Protein AF-A0A1Z9WFJ4-F1 (afdb_monomer_lite)

Secondary structure (DSSP, 8-state):
------------------PPPP---PPPEEEEETTTEEEEEEEESB-GGGTTT--EEEE-----GGGG------

Sequence (74 aa):
MQDTGSYARFKTGKMTQDKRVIQEALSARSAIDGAGVRLKRVYGGRDLDRFDPFLMLDEFGSFDVANYHSRKLV

pLDDT: mean 74.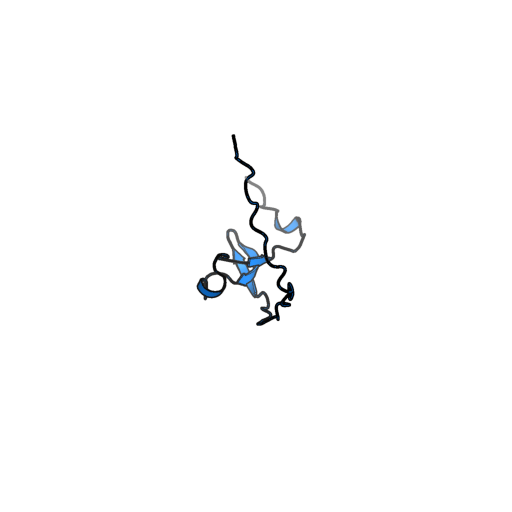75, std 18.25, range [40.41, 94.0]

Structure (mmCIF, N/CA/C/O backbone):
data_AF-A0A1Z9WFJ4-F1
#
_entry.id   AF-A0A1Z9WFJ4-F1
#
loop_
_atom_site.group_PDB
_atom_site.id
_atom_site.type_symbol
_atom_site.label_atom_id
_atom_site.label_alt_id
_atom_site.label_comp_id
_atom_site.label_asym_id
_atom_site.label_entity_id
_atom_site.label_seq_id
_atom_site.pdbx_PDB_ins_code
_atom_site.Cartn_x
_atom_site.Cartn_y
_atom_site.Cartn_z
_atom_site.occupancy
_atom_site.B_iso_or_equiv
_atom_site.auth_seq_id
_atom_site.auth_comp_id
_atom_site.auth_asym_id
_atom_site.auth_atom_id
_atom_site.pdbx_PDB_model_num
ATOM 1 N N . MET A 1 1 ? -33.854 47.502 21.395 1.00 47.28 1 MET A N 1
ATOM 2 C CA . MET A 1 1 ? -32.826 46.866 20.547 1.00 47.28 1 MET A CA 1
ATOM 3 C C . MET A 1 1 ? -32.064 45.878 21.410 1.00 47.28 1 MET A C 1
ATOM 5 O O . MET A 1 1 ? -31.229 46.290 22.201 1.00 47.28 1 MET A O 1
ATOM 9 N N . GLN A 1 2 ? -32.456 44.608 21.351 1.00 44.38 2 GLN A N 1
ATOM 10 C CA . GLN A 1 2 ? -31.786 43.493 22.015 1.00 44.38 2 GLN A CA 1
ATOM 11 C C . GLN A 1 2 ? -31.362 42.545 20.900 1.00 44.38 2 GLN A C 1
ATOM 13 O O . GLN A 1 2 ? -32.229 42.005 20.223 1.00 44.38 2 GLN A O 1
ATOM 18 N N . ASP A 1 3 ? -30.061 42.388 20.693 1.00 49.34 3 ASP A N 1
ATOM 19 C CA . ASP A 1 3 ? -29.525 41.196 20.045 1.00 49.34 3 ASP A CA 1
ATOM 20 C C . ASP A 1 3 ? -28.114 40.941 20.584 1.00 49.34 3 ASP A C 1
ATOM 22 O O . ASP A 1 3 ? -27.109 41.402 20.050 1.00 49.34 3 ASP A O 1
ATOM 26 N N . THR A 1 4 ? -28.043 40.288 21.742 1.00 51.22 4 THR A N 1
ATOM 27 C CA . THR A 1 4 ? -26.792 39.720 22.251 1.00 51.22 4 THR A CA 1
ATOM 28 C C . THR A 1 4 ? -26.867 38.220 22.032 1.00 51.22 4 THR A C 1
ATOM 30 O O . THR A 1 4 ? -27.406 37.493 22.868 1.00 51.22 4 THR A O 1
ATOM 33 N N . GLY A 1 5 ? -26.363 37.785 20.876 1.00 46.88 5 GLY A N 1
ATOM 34 C CA . GLY A 1 5 ? -26.281 36.388 20.471 1.00 46.88 5 GLY A CA 1
ATOM 35 C C . GLY A 1 5 ? -25.696 35.512 21.575 1.00 46.88 5 GLY A C 1
ATOM 36 O O . GLY A 1 5 ? -24.553 35.682 22.008 1.00 46.88 5 GLY A O 1
ATOM 37 N N . SER A 1 6 ? -26.499 34.563 22.048 1.00 48.56 6 SER A N 1
ATOM 38 C CA . SER A 1 6 ? -26.086 33.577 23.033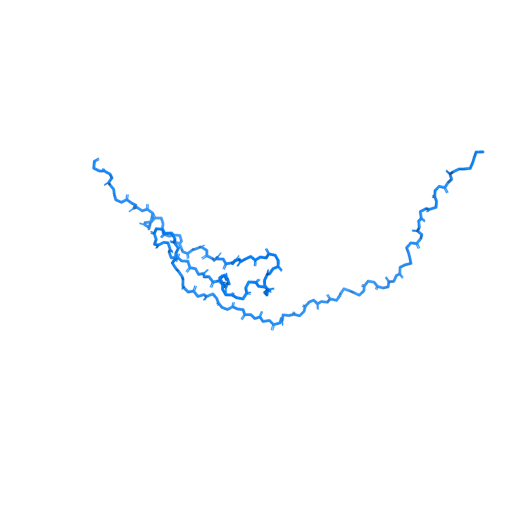 1.00 48.56 6 SER A CA 1
ATOM 39 C C . SER A 1 6 ? -25.181 32.545 22.364 1.00 48.56 6 SER A C 1
ATOM 41 O O . SER A 1 6 ? -25.657 31.565 21.788 1.00 48.56 6 SER A O 1
ATOM 43 N N . TYR A 1 7 ? -23.867 32.749 22.439 1.00 53.84 7 TYR A N 1
ATOM 44 C CA . TYR A 1 7 ? -22.908 31.692 22.134 1.00 53.84 7 TYR A CA 1
ATOM 45 C C . TYR A 1 7 ? -23.192 30.507 23.060 1.00 53.84 7 TYR A C 1
ATOM 47 O O . TYR A 1 7 ? -23.121 30.618 24.288 1.00 53.84 7 TYR A O 1
ATOM 55 N N . ALA A 1 8 ? -23.595 29.389 22.456 1.00 56.91 8 ALA A N 1
ATOM 56 C CA . ALA A 1 8 ? -23.953 28.174 23.161 1.00 56.91 8 ALA A CA 1
ATOM 57 C C . ALA A 1 8 ? -22.800 27.761 24.084 1.00 56.91 8 ALA A C 1
ATOM 59 O O . ALA A 1 8 ? -21.670 27.533 23.653 1.00 56.91 8 ALA A O 1
ATOM 60 N N . ARG A 1 9 ? -23.091 27.688 25.383 1.00 59.12 9 ARG A N 1
ATOM 61 C CA . ARG A 1 9 ? -22.151 27.223 26.397 1.00 59.12 9 ARG A CA 1
ATOM 62 C C . ARG A 1 9 ? -21.937 25.726 26.188 1.00 59.12 9 ARG A C 1
ATOM 64 O O . ARG A 1 9 ? -22.704 24.915 26.707 1.00 59.12 9 ARG A O 1
ATOM 71 N N . PHE A 1 10 ? -20.906 25.359 25.433 1.00 63.56 10 PHE A N 1
ATOM 72 C CA . PHE A 1 10 ? -20.459 23.974 25.350 1.00 63.56 10 PHE A CA 1
ATOM 73 C C . PHE A 1 10 ? -20.106 23.505 26.765 1.00 63.56 10 PHE A C 1
ATOM 75 O O . PHE A 1 10 ? -19.273 24.094 27.455 1.00 63.56 10 PHE A O 1
ATOM 82 N N . LYS A 1 11 ? -20.810 22.478 27.243 1.00 64.69 11 LYS A N 1
ATOM 83 C CA . LYS A 1 11 ? -20.470 21.803 28.494 1.00 64.69 11 LYS A CA 1
ATOM 84 C C . LYS A 1 11 ? -19.101 21.159 28.276 1.00 64.69 11 LYS A C 1
ATOM 86 O O . LYS A 1 11 ? -18.982 20.283 27.425 1.00 64.69 11 LYS A O 1
ATOM 91 N N . THR A 1 12 ? -18.087 21.580 29.031 1.00 62.34 12 THR A N 1
ATOM 92 C CA . THR A 1 12 ? -16.804 20.870 29.134 1.00 62.34 12 THR A CA 1
ATOM 93 C C . THR A 1 12 ? -17.066 19.480 29.713 1.00 62.34 12 THR A C 1
ATOM 95 O O . THR A 1 12 ? -17.051 19.275 30.924 1.00 62.34 12 THR A O 1
ATOM 98 N N . GLY A 1 13 ? -17.378 18.522 28.843 1.00 59.72 13 GLY A N 1
ATOM 99 C CA . GLY A 1 13 ? -17.155 17.112 29.117 1.00 59.72 13 GLY A CA 1
ATOM 100 C C . GLY A 1 13 ? -15.651 16.862 29.093 1.00 59.72 13 GLY A C 1
ATOM 101 O O . GLY A 1 13 ? -14.933 17.482 28.307 1.00 59.72 13 GLY A O 1
ATOM 102 N N . LYS A 1 14 ? -15.152 15.989 29.973 1.00 59.97 14 LYS A N 1
ATOM 103 C CA . LYS A 1 14 ? -13.761 15.526 29.906 1.00 59.97 14 LYS A CA 1
ATOM 104 C C . LYS A 1 14 ? -13.483 15.025 28.487 1.00 59.97 14 LYS A C 1
ATOM 106 O O . LYS A 1 14 ? -14.096 14.056 28.057 1.00 59.97 14 LYS A O 1
ATOM 111 N N . MET A 1 15 ? -12.549 15.665 27.791 1.00 65.00 15 MET A N 1
ATOM 112 C CA . MET A 1 15 ? -11.985 15.128 26.559 1.00 65.00 15 MET A CA 1
ATOM 113 C C . MET A 1 15 ? -11.071 13.959 26.921 1.00 65.00 15 MET A C 1
ATOM 115 O O . MET A 1 15 ? -9.879 14.140 27.159 1.00 65.00 15 MET A O 1
ATOM 119 N N . THR A 1 16 ? -11.633 12.759 27.039 1.00 65.75 16 THR A N 1
ATOM 120 C CA . THR A 1 16 ? -10.831 11.538 27.071 1.00 65.75 16 THR A CA 1
ATOM 121 C C . THR A 1 16 ? -10.265 11.342 25.672 1.00 65.75 16 THR A C 1
ATOM 123 O O . THR A 1 16 ? -10.992 11.087 24.716 1.00 65.75 16 THR A O 1
ATOM 126 N N . GLN A 1 17 ? -8.959 11.568 25.521 1.00 70.44 17 GLN A N 1
ATOM 127 C CA . GLN A 1 17 ? -8.268 11.281 24.273 1.00 70.44 17 GLN A CA 1
ATOM 128 C C . GLN A 1 17 ? -8.116 9.764 24.167 1.00 70.44 17 GLN A C 1
ATOM 130 O O . GLN A 1 17 ? -7.138 9.188 24.643 1.00 70.44 17 GLN A O 1
ATOM 135 N N . ASP A 1 18 ? -9.120 9.118 23.582 1.00 80.12 18 ASP A N 1
ATOM 136 C CA . ASP A 1 18 ? -9.104 7.680 23.356 1.00 80.12 18 ASP A CA 1
ATOM 137 C C . ASP A 1 18 ? -7.962 7.343 22.393 1.00 80.12 18 ASP A C 1
ATOM 139 O O . ASP A 1 18 ? -7.951 7.703 21.210 1.00 80.12 18 ASP A O 1
ATOM 143 N N . LYS A 1 19 ? -6.929 6.693 22.933 1.00 87.81 19 LYS A N 1
ATOM 144 C CA . LYS A 1 19 ? -5.753 6.292 22.169 1.00 87.81 19 LYS A CA 1
ATOM 145 C C . LYS A 1 19 ? -6.137 5.130 21.258 1.00 87.81 19 LYS A C 1
ATOM 147 O O . LYS A 1 19 ? -6.538 4.071 21.732 1.00 87.81 19 LYS A O 1
ATOM 152 N N . ARG A 1 20 ? -5.965 5.309 19.945 1.00 90.56 20 ARG A N 1
ATOM 153 C CA . ARG A 1 20 ? -6.164 4.227 18.972 1.00 90.56 20 ARG A CA 1
ATOM 154 C C . ARG A 1 20 ? -5.194 3.078 19.253 1.00 90.56 20 ARG A C 1
ATOM 156 O O . ARG A 1 20 ? -3.998 3.305 19.445 1.00 90.56 20 ARG A O 1
ATOM 163 N N . VAL A 1 21 ? -5.719 1.858 19.248 1.00 93.44 21 VAL A N 1
ATOM 164 C CA . VAL A 1 21 ? -4.933 0.622 19.315 1.00 93.44 21 VAL A CA 1
ATOM 165 C C . VAL A 1 21 ? -4.668 0.105 17.904 1.00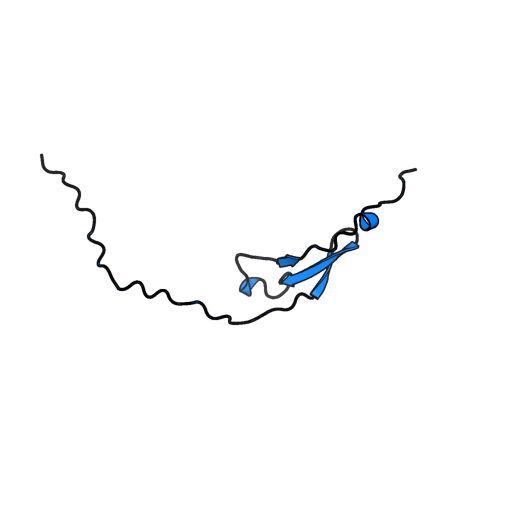 93.44 21 VAL A C 1
ATOM 167 O O . VAL A 1 21 ? -5.511 0.243 17.017 1.00 93.44 21 VAL A O 1
ATOM 170 N N . ILE A 1 22 ? -3.486 -0.469 17.686 1.00 93.31 22 ILE A N 1
ATOM 171 C CA . ILE A 1 22 ? -3.148 -1.112 16.413 1.00 93.31 22 ILE A CA 1
ATOM 172 C C . ILE A 1 22 ? -3.936 -2.419 16.339 1.00 93.31 22 ILE A C 1
ATOM 174 O O . ILE A 1 22 ? -3.784 -3.272 17.208 1.00 93.31 22 ILE A O 1
ATOM 178 N N . GLN A 1 23 ? -4.776 -2.562 15.316 1.00 92.56 23 GLN A N 1
ATOM 179 C CA . GLN A 1 23 ? -5.550 -3.787 15.099 1.00 92.56 23 GLN A CA 1
ATOM 180 C C . GLN A 1 23 ? -4.751 -4.831 14.310 1.00 92.56 23 GLN A C 1
ATOM 182 O O . GLN A 1 23 ? -4.831 -6.017 14.605 1.00 92.56 23 GLN A O 1
ATOM 187 N N . GLU A 1 24 ? -3.953 -4.392 13.334 1.00 92.31 24 GLU A N 1
ATOM 188 C CA . GLU A 1 24 ? -3.137 -5.265 12.490 1.00 92.31 24 GLU A CA 1
ATOM 189 C C . GLU A 1 24 ? -1.922 -4.503 11.943 1.00 92.31 24 GLU A C 1
ATOM 191 O O . GLU A 1 24 ? -1.996 -3.298 11.689 1.00 92.31 24 GLU A O 1
ATOM 196 N N . ALA A 1 25 ? -0.813 -5.216 11.735 1.00 93.12 25 ALA A N 1
ATOM 197 C CA . ALA A 1 25 ? 0.359 -4.727 11.018 1.00 93.12 25 ALA A CA 1
ATOM 198 C C . ALA A 1 25 ? 0.555 -5.551 9.738 1.00 93.12 25 ALA A C 1
ATOM 200 O O . ALA A 1 25 ? 0.840 -6.746 9.790 1.00 93.12 25 ALA A O 1
ATOM 201 N N . LEU A 1 26 ? 0.404 -4.905 8.583 1.00 91.56 26 LEU A N 1
ATOM 202 C CA . LEU A 1 26 ? 0.531 -5.547 7.277 1.00 91.56 26 LEU A CA 1
ATOM 203 C C . LEU A 1 26 ? 1.960 -5.423 6.753 1.00 91.56 26 LEU A C 1
ATOM 205 O O . LEU A 1 26 ? 2.554 -4.348 6.791 1.00 91.56 26 LEU A O 1
ATOM 209 N N . SER A 1 27 ? 2.495 -6.523 6.225 1.00 93.75 27 SER A N 1
ATOM 210 C CA . SER A 1 27 ? 3.793 -6.533 5.545 1.00 93.75 27 SER A CA 1
ATOM 211 C C . SER A 1 27 ? 3.616 -6.320 4.045 1.00 93.75 27 SER A C 1
ATOM 213 O O . SER A 1 27 ? 2.782 -6.976 3.416 1.00 93.75 27 SER A O 1
ATOM 215 N N . ALA A 1 28 ? 4.430 -5.438 3.466 1.00 93.06 28 ALA A N 1
ATOM 216 C CA . ALA A 1 28 ? 4.422 -5.184 2.032 1.00 93.06 28 ALA A CA 1
ATOM 217 C C . ALA A 1 28 ? 4.917 -6.404 1.234 1.00 93.06 28 ALA A C 1
ATOM 219 O O . ALA A 1 28 ? 5.805 -7.136 1.677 1.0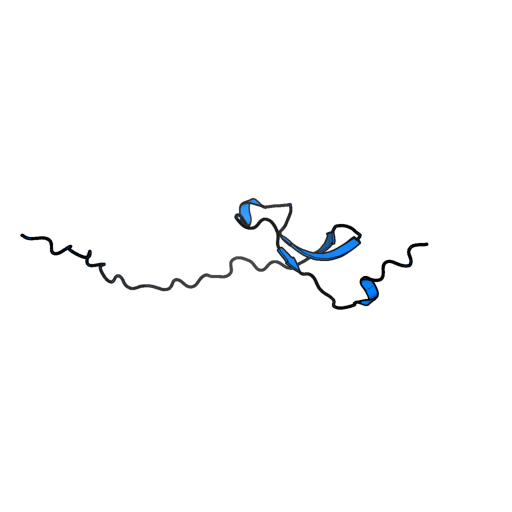0 93.06 28 ALA A O 1
ATOM 220 N N . ARG A 1 29 ? 4.365 -6.608 0.035 1.00 92.19 29 ARG A N 1
ATOM 221 C CA . ARG A 1 29 ? 4.723 -7.702 -0.880 1.00 92.19 29 ARG A CA 1
ATOM 222 C C . ARG A 1 29 ? 5.299 -7.142 -2.174 1.00 92.19 29 ARG A C 1
ATOM 224 O O . ARG A 1 29 ? 4.853 -6.099 -2.643 1.00 92.19 29 ARG A O 1
ATOM 231 N N . SER A 1 30 ? 6.271 -7.834 -2.767 1.00 93.12 30 SER A N 1
ATOM 232 C CA . SER A 1 30 ? 6.809 -7.450 -4.076 1.00 93.12 30 SER A CA 1
ATOM 233 C C . SER A 1 30 ? 5.712 -7.465 -5.138 1.00 93.12 30 SER A C 1
ATOM 235 O O . SER A 1 30 ? 4.987 -8.450 -5.267 1.00 93.12 30 SER A O 1
ATOM 237 N N . ALA A 1 31 ? 5.626 -6.389 -5.911 1.00 91.31 31 ALA A N 1
ATOM 238 C CA . ALA A 1 31 ? 4.709 -6.261 -7.031 1.00 91.31 31 ALA A CA 1
ATOM 239 C C . ALA A 1 31 ? 5.405 -5.596 -8.226 1.00 91.31 31 ALA A C 1
ATOM 241 O O . ALA A 1 31 ? 6.514 -5.059 -8.113 1.00 91.31 31 ALA A O 1
ATOM 242 N N . ILE A 1 32 ? 4.750 -5.686 -9.380 1.00 90.25 32 ILE A N 1
ATOM 243 C CA . ILE A 1 32 ? 5.175 -5.062 -10.629 1.00 90.25 32 ILE A CA 1
ATOM 244 C C . ILE A 1 32 ? 4.022 -4.200 -11.126 1.00 90.25 32 ILE A C 1
ATOM 246 O O . ILE A 1 32 ? 2.878 -4.655 -11.122 1.00 90.25 32 ILE A O 1
ATOM 250 N N . ASP A 1 33 ? 4.338 -2.986 -11.561 1.00 87.06 33 ASP A N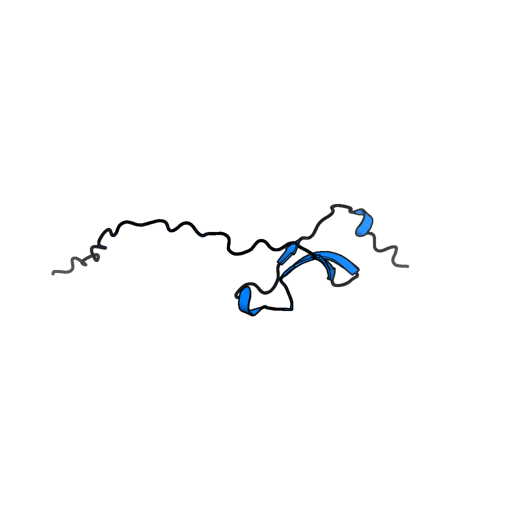 1
ATOM 251 C CA . ASP A 1 33 ? 3.376 -2.061 -12.150 1.00 87.06 33 ASP A CA 1
ATOM 252 C C . ASP A 1 33 ? 3.917 -1.457 -13.458 1.00 87.06 33 ASP A C 1
ATOM 254 O O . ASP A 1 33 ? 5.130 -1.443 -13.701 1.00 87.06 33 ASP A O 1
ATOM 258 N N . GLY A 1 34 ? 3.015 -0.972 -14.314 1.00 85.38 34 GLY A N 1
ATOM 259 C CA . GLY A 1 34 ? 3.327 -0.312 -15.584 1.00 85.38 34 GLY A CA 1
ATOM 260 C C . GLY A 1 34 ? 4.404 -1.020 -16.421 1.00 85.38 34 GLY A C 1
ATOM 261 O O . GLY A 1 34 ? 4.335 -2.218 -16.688 1.00 85.38 34 GLY A O 1
ATOM 262 N N . ALA A 1 35 ? 5.428 -0.268 -16.833 1.00 88.94 35 ALA A N 1
ATOM 263 C CA . ALA A 1 35 ? 6.539 -0.720 -17.677 1.00 88.94 35 ALA A CA 1
ATOM 264 C C . ALA A 1 35 ? 7.586 -1.588 -16.938 1.00 88.94 35 ALA A C 1
ATOM 266 O O . ALA A 1 35 ? 8.787 -1.456 -17.167 1.00 88.94 35 ALA A O 1
ATOM 267 N N . GLY A 1 36 ? 7.149 -2.468 -16.034 1.00 87.00 36 GLY A N 1
ATOM 268 C CA . GLY A 1 36 ? 8.038 -3.358 -15.282 1.00 87.00 36 GLY A CA 1
ATOM 269 C C . GLY A 1 36 ? 8.632 -2.738 -14.016 1.00 87.00 36 GLY A C 1
ATOM 270 O O . GLY A 1 36 ? 9.631 -3.243 -13.498 1.00 87.00 36 GLY A O 1
ATOM 271 N N . VAL A 1 37 ? 8.031 -1.663 -13.500 1.00 86.25 37 VAL A N 1
ATOM 272 C CA . VAL A 1 37 ? 8.480 -1.007 -12.269 1.00 86.25 37 VAL A CA 1
ATOM 273 C C . VAL A 1 37 ? 8.278 -1.960 -11.102 1.00 86.25 37 VAL A C 1
ATOM 275 O O . VAL A 1 37 ? 7.168 -2.422 -10.845 1.00 86.25 37 VAL A O 1
ATOM 278 N N . ARG A 1 38 ? 9.363 -2.250 -10.385 1.00 89.25 38 ARG A N 1
ATOM 279 C CA . ARG A 1 38 ? 9.324 -3.051 -9.162 1.00 89.25 38 ARG A CA 1
ATOM 280 C C . ARG A 1 38 ? 9.015 -2.144 -7.981 1.00 89.25 38 ARG A C 1
ATOM 282 O O . ARG A 1 38 ? 9.709 -1.153 -7.767 1.00 89.25 38 ARG A O 1
ATOM 289 N N . LEU A 1 39 ? 8.005 -2.518 -7.209 1.00 90.56 39 LEU A N 1
ATOM 290 C CA . LEU A 1 39 ? 7.582 -1.806 -6.006 1.00 90.56 39 LEU A CA 1
ATOM 291 C C . LEU A 1 39 ? 7.192 -2.797 -4.909 1.00 90.56 39 LEU A C 1
ATOM 293 O O . LEU A 1 39 ? 7.147 -4.015 -5.135 1.00 90.56 39 LEU A O 1
ATOM 297 N N . LYS A 1 40 ? 6.898 -2.284 -3.715 1.00 93.44 40 LYS A N 1
ATOM 298 C CA . LYS A 1 40 ? 6.257 -3.077 -2.665 1.00 93.44 40 LYS A CA 1
ATOM 299 C C . LYS A 1 40 ? 4.839 -2.569 -2.425 1.00 93.44 40 LYS A C 1
ATOM 301 O O . LYS A 1 40 ? 4.656 -1.400 -2.114 1.00 93.44 40 LYS A O 1
ATOM 306 N N . ARG A 1 41 ? 3.852 -3.457 -2.523 1.00 94.00 41 ARG A N 1
ATOM 307 C CA . ARG A 1 41 ? 2.435 -3.158 -2.281 1.00 94.00 41 ARG A CA 1
ATOM 308 C C . ARG A 1 41 ? 2.021 -3.662 -0.907 1.00 94.00 41 ARG A C 1
ATOM 310 O O . ARG A 1 41 ? 2.216 -4.841 -0.604 1.00 94.00 41 ARG A O 1
ATOM 317 N N . VAL A 1 42 ? 1.460 -2.784 -0.078 1.00 93.88 42 VAL A N 1
ATOM 318 C CA . VAL A 1 42 ? 0.916 -3.139 1.246 1.00 93.88 42 VAL A CA 1
ATOM 319 C C . VAL A 1 42 ? -0.538 -3.586 1.116 1.00 93.88 42 VAL A C 1
ATOM 321 O O . VAL A 1 42 ? -0.892 -4.658 1.599 1.00 93.88 42 VAL A O 1
ATOM 324 N N . TYR A 1 43 ? -1.363 -2.800 0.420 1.00 93.00 43 TYR A N 1
ATOM 325 C CA . TYR A 1 43 ? -2.738 -3.150 0.061 1.00 93.00 43 TYR A CA 1
ATOM 326 C C . TYR A 1 43 ? -3.109 -2.563 -1.303 1.00 93.00 43 TYR A C 1
ATOM 328 O O . TYR A 1 43 ? -2.511 -1.587 -1.757 1.00 93.00 43 TYR A O 1
ATOM 336 N N . GLY A 1 44 ? -4.077 -3.193 -1.966 1.00 88.94 44 GLY A N 1
ATOM 337 C CA . GLY A 1 44 ? -4.584 -2.791 -3.273 1.00 88.94 44 GLY A CA 1
ATOM 338 C C . GLY A 1 44 ? -5.155 -3.969 -4.061 1.00 88.94 44 GLY A C 1
ATOM 339 O O . GLY A 1 44 ? -4.568 -5.052 -4.100 1.00 88.94 44 GLY A O 1
ATOM 340 N N . GLY A 1 45 ? -6.316 -3.767 -4.682 1.00 83.12 45 GLY A N 1
ATOM 341 C CA . GLY A 1 45 ? -7.019 -4.774 -5.481 1.00 83.12 45 GLY A CA 1
ATOM 342 C C . GLY A 1 45 ? -8.007 -5.626 -4.681 1.00 83.12 45 GLY A C 1
ATOM 343 O O . GLY A 1 45 ? -9.208 -5.521 -4.903 1.00 83.12 45 GLY A O 1
ATOM 344 N N . ARG A 1 46 ? -7.523 -6.480 -3.768 1.00 77.62 46 ARG A N 1
ATOM 345 C CA . ARG A 1 46 ? -8.385 -7.314 -2.900 1.00 77.62 46 ARG A CA 1
ATOM 346 C C . ARG A 1 46 ? -8.703 -6.563 -1.603 1.00 77.62 46 ARG A C 1
ATOM 348 O O . ARG A 1 46 ? -7.854 -5.822 -1.117 1.00 77.62 46 ARG A O 1
ATOM 355 N N . ASP A 1 47 ? -9.899 -6.778 -1.059 1.00 77.12 47 ASP A N 1
ATOM 356 C CA . ASP A 1 47 ? -10.356 -6.241 0.234 1.00 77.12 47 ASP A CA 1
ATOM 357 C C . ASP A 1 47 ? -10.395 -4.699 0.322 1.00 77.12 47 ASP A C 1
ATOM 359 O O . ASP A 1 47 ? -10.101 -4.115 1.367 1.00 77.12 47 ASP A O 1
ATOM 363 N N . LEU A 1 48 ? -10.775 -4.034 -0.779 1.00 77.12 48 LEU A N 1
ATOM 364 C CA . LEU A 1 48 ? -10.859 -2.566 -0.882 1.00 77.12 48 LEU A CA 1
ATOM 365 C C . LEU A 1 48 ? -11.783 -1.938 0.173 1.00 77.12 48 LEU A C 1
ATOM 367 O O . LEU A 1 48 ? -11.443 -0.897 0.731 1.00 77.12 48 LEU A O 1
ATOM 371 N N . ASP A 1 49 ? -12.884 -2.609 0.517 1.00 85.56 49 ASP A N 1
ATOM 372 C CA . ASP A 1 49 ? -13.853 -2.141 1.518 1.00 85.56 49 ASP A CA 1
ATOM 373 C C . ASP A 1 49 ? -13.218 -1.917 2.901 1.00 85.56 49 ASP A C 1
ATOM 375 O O . ASP A 1 49 ? -13.715 -1.133 3.705 1.00 85.56 49 ASP A O 1
ATOM 379 N N . ARG A 1 50 ? -12.101 -2.597 3.199 1.00 88.81 50 ARG A N 1
ATOM 380 C CA . ARG A 1 50 ? -11.416 -2.499 4.495 1.00 88.81 50 ARG A CA 1
ATOM 381 C C . ARG A 1 50 ? -10.553 -1.247 4.629 1.00 88.81 50 ARG A C 1
ATOM 383 O O . ARG A 1 50 ? -10.184 -0.886 5.747 1.00 88.81 50 ARG A O 1
ATOM 390 N N . PHE A 1 51 ? -10.186 -0.637 3.504 1.00 89.56 51 PHE A N 1
ATOM 391 C CA . PHE A 1 51 ? -9.288 0.515 3.460 1.00 89.56 51 PHE A CA 1
ATOM 392 C C . PHE A 1 51 ? -9.952 1.783 2.928 1.00 89.56 51 PHE A C 1
ATOM 394 O O . PHE A 1 51 ? -9.299 2.821 2.958 1.00 89.56 51 PHE A O 1
ATOM 401 N N . ASP A 1 52 ? -11.228 1.732 2.529 1.00 89.69 52 ASP A N 1
ATOM 402 C CA . ASP A 1 52 ? -12.045 2.896 2.158 1.00 89.69 52 ASP A CA 1
ATOM 403 C C . ASP A 1 52 ? -11.847 4.052 3.167 1.00 89.69 52 ASP A C 1
ATOM 405 O O . ASP A 1 52 ? -11.972 3.837 4.380 1.00 89.69 52 ASP A O 1
ATOM 409 N N . PRO A 1 53 ? -11.449 5.267 2.732 1.00 92.38 53 PRO A N 1
ATOM 410 C CA . PRO A 1 53 ? -11.407 5.814 1.362 1.00 92.38 53 PRO A CA 1
ATOM 411 C C . PRO A 1 53 ? -10.125 5.569 0.557 1.00 92.38 53 PRO A C 1
ATOM 413 O O . PRO A 1 53 ? -9.953 6.114 -0.535 1.00 92.38 53 PRO A O 1
ATOM 416 N N . PHE A 1 54 ? -9.188 4.790 1.083 1.00 92.56 54 PHE A N 1
ATOM 417 C CA . PHE A 1 54 ? -7.900 4.527 0.458 1.00 92.56 54 PHE A CA 1
ATOM 418 C C . PHE A 1 54 ? -7.925 3.216 -0.319 1.00 92.56 54 PHE A C 1
ATOM 420 O O . PHE A 1 54 ? -8.129 2.137 0.227 1.00 92.56 54 PHE A O 1
ATOM 427 N N . LEU A 1 55 ? -7.656 3.305 -1.617 1.00 90.62 55 LEU A N 1
ATOM 428 C CA . LEU A 1 55 ? -7.743 2.143 -2.496 1.00 90.62 55 LEU A CA 1
ATOM 429 C C . LEU A 1 55 ? -6.451 1.317 -2.515 1.00 90.62 55 LEU A C 1
ATOM 431 O O . LEU A 1 55 ? -6.511 0.101 -2.682 1.00 90.62 55 LEU A O 1
ATOM 435 N N . MET A 1 56 ? -5.281 1.951 -2.375 1.00 92.69 56 MET A N 1
ATOM 436 C CA . MET A 1 56 ? -3.976 1.284 -2.472 1.00 92.69 56 MET A CA 1
ATOM 437 C C . MET A 1 56 ? -2.898 2.011 -1.658 1.00 92.69 56 MET A C 1
ATOM 439 O O . MET A 1 56 ? -2.965 3.228 -1.484 1.00 92.69 56 MET A O 1
ATOM 443 N N . LEU A 1 57 ? -1.873 1.271 -1.224 1.00 93.88 57 LEU A N 1
ATOM 444 C CA . LEU A 1 57 ? -0.638 1.812 -0.652 1.00 93.88 57 LEU A CA 1
ATOM 445 C C . LEU A 1 57 ? 0.573 1.072 -1.218 1.00 93.88 57 LEU A C 1
ATOM 447 O O . LEU A 1 57 ? 0.773 -0.115 -0.939 1.00 93.88 57 LEU A O 1
ATOM 451 N N . ASP A 1 58 ? 1.395 1.816 -1.949 1.00 92.75 58 ASP A N 1
ATOM 452 C CA . ASP A 1 58 ? 2.627 1.346 -2.568 1.00 92.75 58 ASP A CA 1
ATOM 453 C C . ASP A 1 58 ? 3.836 2.105 -2.008 1.00 92.75 58 ASP A C 1
ATOM 455 O O . ASP A 1 58 ? 3.812 3.324 -1.836 1.00 92.75 58 ASP A O 1
ATOM 459 N N . GLU A 1 59 ? 4.911 1.372 -1.739 1.00 90.62 59 GLU A N 1
ATOM 460 C CA . GLU A 1 59 ? 6.235 1.904 -1.435 1.00 90.62 59 GLU A CA 1
ATOM 461 C C . GLU A 1 59 ? 7.093 1.834 -2.702 1.00 90.62 59 GLU A C 1
ATOM 463 O O . GLU A 1 59 ? 7.330 0.757 -3.265 1.00 90.62 59 GLU A O 1
ATOM 468 N N . PHE A 1 60 ? 7.593 2.995 -3.120 1.00 83.50 60 PHE A N 1
ATOM 469 C CA . PHE A 1 60 ? 8.541 3.138 -4.219 1.00 83.50 60 PHE A CA 1
ATOM 470 C C . PHE A 1 60 ? 9.952 3.380 -3.656 1.00 83.50 60 PHE A C 1
ATOM 472 O O . PHE A 1 60 ? 10.172 4.327 -2.904 1.00 83.50 60 PHE A O 1
ATOM 479 N N . GLY A 1 61 ? 10.915 2.528 -4.021 1.00 67.62 61 GLY A N 1
ATOM 480 C CA . GLY A 1 61 ? 12.329 2.619 -3.622 1.00 67.62 61 GLY A CA 1
ATOM 481 C C . GLY A 1 61 ? 13.036 1.286 -3.896 1.00 67.62 61 GLY A C 1
ATOM 482 O O . GLY A 1 61 ? 12.531 0.235 -3.523 1.00 67.62 61 GLY A O 1
ATOM 483 N N . SER A 1 62 ? 14.148 1.225 -4.626 1.00 53.16 62 SER A N 1
ATOM 484 C CA . SER A 1 62 ? 15.433 1.858 -4.318 1.00 53.16 62 SER A CA 1
ATOM 485 C C . SER A 1 62 ? 15.960 2.817 -5.392 1.00 53.16 62 SER A C 1
ATOM 487 O O . SER A 1 62 ? 15.807 2.579 -6.587 1.00 53.16 62 SER A O 1
ATOM 489 N N . PHE A 1 63 ? 16.663 3.849 -4.921 1.00 54.06 63 PHE A N 1
ATOM 490 C CA . PHE A 1 63 ? 17.420 4.892 -5.624 1.00 54.06 63 PHE A CA 1
ATOM 491 C C . PHE A 1 63 ? 18.579 4.388 -6.507 1.00 54.06 63 PHE A C 1
ATOM 493 O O . PHE A 1 63 ? 19.700 4.876 -6.385 1.00 54.06 63 PHE A O 1
ATOM 500 N N . ASP A 1 64 ? 18.346 3.439 -7.409 1.00 54.16 64 ASP A N 1
ATOM 501 C CA . ASP A 1 64 ? 19.280 3.243 -8.514 1.00 54.16 64 ASP A CA 1
ATOM 502 C C . ASP A 1 64 ? 18.754 3.963 -9.755 1.00 54.16 64 ASP A C 1
ATOM 504 O O . ASP A 1 64 ? 17.904 3.457 -10.492 1.00 54.16 64 ASP A O 1
ATOM 508 N N . VAL A 1 65 ? 19.272 5.171 -9.980 1.00 54.25 65 VAL A N 1
ATOM 509 C CA . VAL A 1 65 ? 19.094 5.922 -11.232 1.00 54.25 65 VAL A CA 1
ATOM 510 C C . VAL A 1 65 ? 19.494 5.092 -12.461 1.00 54.25 65 VAL A C 1
ATOM 512 O O . VAL A 1 65 ? 18.972 5.351 -13.544 1.00 54.25 65 VAL A O 1
ATOM 515 N N . ALA A 1 66 ? 20.325 4.051 -12.317 1.00 54.78 66 ALA A N 1
ATOM 516 C CA . ALA A 1 66 ? 20.675 3.155 -13.416 1.00 54.78 66 ALA A CA 1
ATOM 517 C C . ALA A 1 66 ? 19.498 2.293 -13.915 1.00 54.78 66 ALA A C 1
ATOM 519 O O . ALA A 1 66 ? 19.527 1.849 -15.063 1.00 54.78 66 ALA A O 1
ATOM 520 N N . ASN A 1 67 ? 18.426 2.109 -13.129 1.00 49.09 67 ASN A N 1
ATOM 521 C CA . ASN A 1 67 ? 17.201 1.436 -13.593 1.00 49.09 67 ASN A CA 1
ATOM 522 C C . ASN A 1 67 ? 16.288 2.334 -14.450 1.00 49.09 67 ASN A C 1
ATOM 524 O O . ASN A 1 67 ? 15.304 1.847 -15.003 1.00 49.09 67 ASN A O 1
ATOM 528 N N . TYR A 1 68 ? 16.614 3.623 -14.604 1.00 48.47 68 TYR A N 1
ATOM 529 C CA . TYR A 1 68 ? 15.878 4.547 -15.477 1.00 48.47 68 TYR A CA 1
ATOM 530 C C . TYR A 1 68 ? 16.453 4.649 -16.898 1.00 48.47 68 TYR A C 1
ATOM 532 O O . TYR A 1 68 ? 15.896 5.363 -17.735 1.00 48.47 68 TYR A O 1
ATOM 540 N N . HIS A 1 69 ? 17.537 3.939 -17.226 1.00 46.59 69 HIS A N 1
ATOM 541 C CA . HIS A 1 69 ? 18.098 3.982 -18.575 1.00 46.59 69 HIS A CA 1
ATOM 542 C C . HIS A 1 69 ? 17.317 3.088 -19.540 1.00 46.59 69 HIS A C 1
ATOM 544 O O . HIS A 1 69 ? 17.719 1.974 -19.878 1.00 46.59 69 HIS A O 1
ATOM 550 N N . SER A 1 70 ? 16.220 3.639 -20.059 1.00 51.78 70 SER A N 1
ATOM 551 C CA . SER A 1 70 ? 15.754 3.266 -21.389 1.00 51.78 70 SER A CA 1
ATOM 552 C C . SER A 1 70 ? 16.890 3.536 -22.385 1.00 51.78 70 SER A C 1
ATOM 554 O O . SER A 1 70 ? 17.344 4.657 -22.615 1.00 51.78 70 SER A O 1
ATOM 556 N N . ARG A 1 71 ? 17.433 2.437 -22.905 1.00 48.31 71 ARG A N 1
ATOM 557 C CA . ARG A 1 71 ? 18.478 2.392 -23.921 1.00 48.31 71 ARG A CA 1
ATOM 558 C C . ARG A 1 71 ? 17.945 3.031 -25.209 1.00 48.31 71 ARG A C 1
ATOM 560 O O . ARG A 1 71 ? 1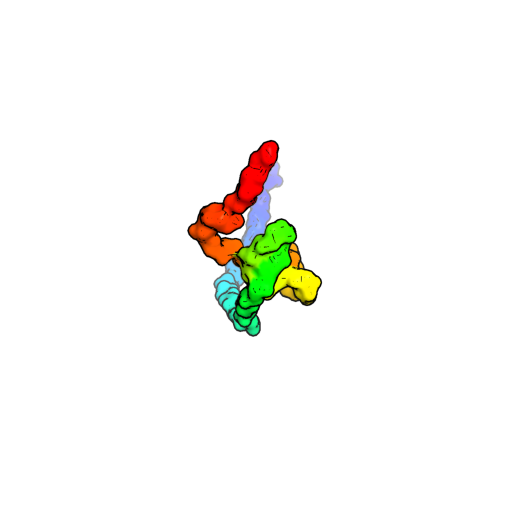6.977 2.542 -25.772 1.00 48.31 71 ARG A O 1
ATOM 567 N N . LYS A 1 72 ? 18.642 4.082 -25.648 1.00 48.94 72 LYS A N 1
ATOM 568 C CA . LYS A 1 72 ? 18.918 4.489 -27.037 1.00 48.94 72 LYS A CA 1
ATOM 569 C C . LYS A 1 72 ? 17.748 4.328 -28.023 1.00 48.94 72 LYS A C 1
ATOM 571 O O . LYS A 1 72 ? 17.583 3.272 -28.628 1.00 48.94 72 LYS A O 1
ATOM 576 N N . LEU A 1 73 ? 17.010 5.421 -28.242 1.00 40.41 73 LEU A N 1
ATOM 577 C CA . LEU A 1 73 ? 16.311 5.600 -29.512 1.00 40.41 73 LEU A CA 1
ATOM 578 C C . LEU A 1 73 ? 17.356 5.661 -30.633 1.00 40.41 73 LEU A C 1
ATOM 580 O O . LEU A 1 73 ? 18.409 6.289 -30.487 1.00 40.41 73 LEU A O 1
ATOM 584 N N . VAL A 1 74 ? 17.047 4.888 -31.670 1.00 47.28 74 VAL A N 1
ATOM 585 C CA . VAL A 1 74 ? 17.728 4.773 -32.961 1.00 47.28 74 VAL A CA 1
ATOM 586 C C . VAL A 1 74 ? 17.780 6.128 -33.652 1.00 47.28 74 VAL A C 1
ATOM 588 O O . VAL A 1 74 ? 16.773 6.864 -33.546 1.00 47.28 74 VAL A O 1
#

Foldseek 3Di:
DDDDDPPDDDPPDPPPPPDDDDPDDFDWDWDADDPGQIWTWRDADPPQVVVPVDHTDIGHDDPDPVVVDPDDDD

Radius of gyration: 25.1 Å; chains: 1; bounding box: 54×55×63 Å